Protein AF-W2J0Z3-F1 (afdb_monomer)

Sequence (101 aa):
RDGGYHNMCEYHREYQRQKITERRAAKTPKDFGPTQCRYPVGCGKERALKKTGVLHNYCEFHRQRQNEIQRRRQNRERALKREEARRRQPVGGSGRSKDTF

Secondary structure (DSSP, 8-state):
---------HHHHHHHHHHHHHHHHTSPPP---TTB---TT---SBPPBPTTSPBPSS-HHHHHHHHHHHHHHHHHHHHHHHHHHHHTS-S----------

Organism: Phytophthora nicotianae (NCBI:txid4792)

Radius of gyration: 25.4 Å; Cα contacts (8 Å, |Δi|>4): 49; chains: 1; bounding box: 47×70×59 Å

Structure (mmCIF, N/CA/C/O backbone):
data_AF-W2J0Z3-F1
#
_entry.id   AF-W2J0Z3-F1
#
loop_
_atom_site.group_PDB
_atom_site.id
_atom_site.type_symbol
_atom_site.label_atom_id
_atom_site.label_alt_id
_atom_site.label_comp_id
_atom_site.label_asym_id
_atom_site.label_entity_id
_atom_site.label_seq_id
_atom_site.pdbx_PDB_ins_code
_atom_site.Cartn_x
_atom_site.Cartn_y
_atom_site.Cartn_z
_atom_site.occupancy
_atom_site.B_iso_or_equiv
_atom_site.auth_seq_id
_atom_site.auth_comp_id
_atom_site.auth_asym_id
_atom_site.auth_atom_id
_atom_site.pdbx_PDB_model_num
ATOM 1 N N . ARG A 1 1 ? 27.147 -13.027 -28.364 1.00 42.34 1 ARG A N 1
ATOM 2 C CA . ARG A 1 1 ? 27.203 -14.204 -27.452 1.00 42.34 1 A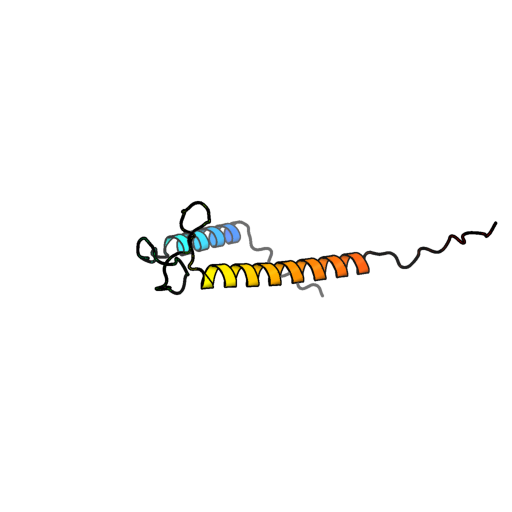RG A CA 1
ATOM 3 C C . ARG A 1 1 ? 25.953 -14.112 -26.597 1.00 42.34 1 ARG A C 1
ATOM 5 O O . ARG A 1 1 ? 25.982 -13.580 -25.497 1.00 42.34 1 ARG A O 1
ATOM 12 N N . ASP A 1 2 ? 24.840 -14.512 -27.193 1.00 45.12 2 ASP A N 1
ATOM 13 C CA . ASP A 1 2 ? 23.493 -14.217 -26.719 1.00 45.12 2 ASP A CA 1
ATOM 14 C C . ASP A 1 2 ? 23.049 -15.341 -25.789 1.00 45.12 2 ASP A C 1
ATOM 16 O O . ASP A 1 2 ? 22.622 -16.411 -26.216 1.00 45.12 2 ASP A O 1
ATOM 20 N N . GLY A 1 3 ? 23.248 -15.120 -24.490 1.00 47.25 3 GLY A N 1
ATOM 21 C CA . GLY A 1 3 ? 22.822 -16.022 -23.423 1.00 47.25 3 GLY A CA 1
ATOM 22 C C . GLY A 1 3 ? 21.308 -15.979 -23.232 1.00 47.25 3 GLY A C 1
ATOM 23 O O . GLY A 1 3 ? 20.822 -15.440 -22.243 1.00 47.25 3 GLY A O 1
ATOM 24 N N . GLY A 1 4 ? 20.558 -16.528 -24.187 1.00 54.38 4 GLY A N 1
ATOM 25 C CA . GLY A 1 4 ? 19.118 -16.743 -24.071 1.00 54.38 4 GLY A CA 1
ATOM 26 C C . GLY A 1 4 ? 18.826 -17.966 -23.206 1.00 54.38 4 GLY A C 1
ATOM 27 O O . GLY A 1 4 ? 18.681 -19.068 -23.727 1.00 54.38 4 GLY A O 1
ATOM 28 N N . TYR A 1 5 ? 18.753 -17.790 -21.886 1.00 56.34 5 TYR A N 1
ATOM 29 C CA . TYR A 1 5 ? 18.388 -18.863 -20.959 1.00 56.34 5 TYR A CA 1
ATOM 30 C C . TYR A 1 5 ? 16.938 -18.724 -20.469 1.00 56.34 5 TYR A C 1
ATOM 32 O O . TYR A 1 5 ? 16.525 -17.676 -19.977 1.00 56.34 5 TYR A O 1
ATOM 40 N N . HIS A 1 6 ? 16.222 -19.851 -20.566 1.00 59.66 6 HIS A N 1
ATOM 41 C CA . HIS A 1 6 ? 14.925 -20.202 -19.969 1.00 59.66 6 HIS A CA 1
ATOM 42 C C . HIS A 1 6 ? 13.637 -19.811 -20.699 1.00 59.66 6 HIS A C 1
ATOM 44 O O . HIS A 1 6 ? 12.774 -19.110 -20.170 1.00 59.66 6 HIS A O 1
ATOM 50 N N . ASN A 1 7 ? 13.390 -20.469 -21.834 1.00 68.12 7 ASN A N 1
ATOM 51 C CA . ASN A 1 7 ? 12.016 -20.803 -22.195 1.00 68.12 7 ASN 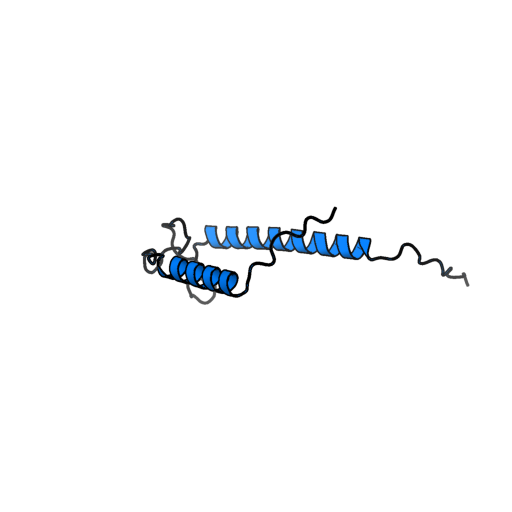A CA 1
ATOM 52 C C . ASN A 1 7 ? 11.559 -21.991 -21.320 1.00 68.12 7 ASN A C 1
ATOM 54 O O . ASN A 1 7 ? 11.731 -23.151 -21.681 1.00 68.12 7 ASN A O 1
ATOM 58 N N . MET A 1 8 ? 11.079 -21.707 -20.102 1.00 68.88 8 MET A N 1
ATOM 59 C CA . MET A 1 8 ? 10.483 -22.730 -19.232 1.00 68.88 8 MET A CA 1
ATOM 60 C C . MET A 1 8 ? 9.282 -23.355 -19.949 1.00 68.88 8 MET A C 1
ATOM 62 O O . MET A 1 8 ? 8.370 -22.619 -20.340 1.00 68.88 8 MET A O 1
ATOM 66 N N . CYS A 1 9 ? 9.299 -24.684 -20.099 1.00 85.94 9 CYS A N 1
ATOM 67 C CA . CYS A 1 9 ? 8.221 -25.485 -20.687 1.00 85.94 9 CYS A CA 1
ATOM 68 C C . CYS A 1 9 ? 6.856 -25.117 -20.078 1.00 85.94 9 CYS A C 1
ATOM 70 O O . CYS A 1 9 ? 6.777 -24.787 -18.890 1.00 85.94 9 CYS A O 1
ATOM 72 N N . GLU A 1 10 ? 5.784 -25.177 -20.873 1.00 84.19 10 GLU A N 1
ATOM 73 C CA . GLU A 1 10 ? 4.419 -24.847 -20.436 1.00 84.19 10 GLU A CA 1
ATOM 74 C C . GLU A 1 10 ? 4.014 -25.616 -19.176 1.00 84.19 10 GLU A C 1
ATOM 76 O O . GLU A 1 10 ? 3.546 -25.003 -18.216 1.00 84.19 10 GLU A O 1
ATOM 81 N N . TYR A 1 11 ? 4.365 -26.903 -19.104 1.00 87.31 11 TYR A N 1
ATOM 82 C CA . TYR A 1 11 ? 4.169 -27.734 -17.915 1.00 87.31 11 TYR A CA 1
ATOM 83 C C . TYR A 1 11 ? 4.813 -27.136 -16.653 1.00 87.31 11 TYR A C 1
ATOM 85 O O . TYR A 1 11 ? 4.201 -27.076 -15.587 1.00 87.31 11 TYR A O 1
ATOM 93 N N . HIS A 1 12 ? 6.041 -26.617 -16.759 1.00 88.12 12 HIS A N 1
ATOM 94 C CA . HIS A 1 12 ? 6.706 -25.977 -15.625 1.00 88.12 12 HIS A CA 1
ATOM 95 C C . HIS A 1 12 ? 6.003 -24.672 -15.224 1.00 88.12 12 HIS A C 1
ATOM 97 O O . HIS A 1 12 ? 5.887 -24.372 -14.037 1.00 88.12 12 HIS A O 1
ATOM 103 N N . ARG A 1 13 ? 5.492 -23.895 -16.189 1.00 89.69 13 ARG A N 1
ATOM 104 C CA . ARG A 1 13 ? 4.736 -22.663 -15.901 1.00 89.69 13 ARG A CA 1
ATOM 105 C C . ARG A 1 13 ? 3.442 -22.969 -15.154 1.00 89.69 13 ARG A C 1
ATOM 107 O O . ARG A 1 13 ? 3.108 -22.257 -14.208 1.00 89.69 13 ARG A O 1
ATOM 114 N N . GLU A 1 14 ? 2.730 -24.013 -15.558 1.00 90.38 14 GLU A N 1
ATOM 115 C CA . GLU A 1 14 ? 1.504 -24.466 -14.901 1.00 90.38 14 GLU A CA 1
ATOM 116 C C . GLU A 1 14 ? 1.776 -24.988 -13.497 1.00 90.38 14 GLU A C 1
ATOM 118 O O . GLU A 1 14 ? 1.117 -24.551 -12.553 1.00 90.38 14 GLU A O 1
ATOM 123 N N . TYR A 1 15 ? 2.812 -25.809 -13.330 1.00 93.75 15 TYR A N 1
ATOM 124 C CA . TYR A 1 15 ? 3.251 -26.276 -12.020 1.00 93.75 15 TYR A CA 1
ATOM 125 C C . TYR A 1 15 ? 3.566 -25.107 -11.073 1.00 93.75 15 TYR A C 1
ATOM 127 O O . TYR A 1 15 ? 3.084 -25.063 -9.939 1.00 93.75 15 TYR A O 1
ATOM 135 N N . GLN A 1 16 ? 4.312 -24.098 -11.542 1.00 91.50 16 GLN A N 1
ATOM 136 C CA . GLN A 1 16 ? 4.599 -22.900 -10.747 1.00 91.50 16 GLN A CA 1
ATOM 137 C C . GLN A 1 16 ? 3.319 -22.124 -10.397 1.00 91.50 16 GLN A C 1
ATOM 139 O O . GLN A 1 16 ? 3.164 -21.678 -9.259 1.00 91.50 16 GLN A O 1
ATOM 144 N N . ARG A 1 17 ? 2.370 -21.983 -11.336 1.00 91.88 17 ARG A N 1
ATOM 145 C CA . ARG A 1 17 ? 1.063 -21.349 -11.075 1.00 91.88 17 ARG A CA 1
ATOM 146 C C . ARG A 1 17 ? 0.281 -22.105 -10.002 1.00 91.88 17 ARG A C 1
ATOM 148 O O . ARG A 1 17 ? -0.194 -21.468 -9.063 1.00 91.88 17 ARG A O 1
ATOM 155 N N . GLN A 1 18 ? 0.191 -23.431 -10.107 1.00 93.81 18 GLN A N 1
ATOM 156 C CA . GLN A 1 18 ? -0.476 -24.288 -9.125 1.00 93.81 18 GLN A CA 1
ATOM 157 C C . GLN A 1 18 ? 0.163 -24.128 -7.743 1.00 93.81 18 GLN A C 1
ATOM 159 O O . GLN A 1 18 ? -0.527 -23.768 -6.792 1.00 93.81 18 GLN A O 1
ATOM 164 N N . LYS A 1 19 ? 1.492 -24.248 -7.637 1.00 95.56 19 LYS A N 1
ATOM 165 C CA . LYS A 1 19 ? 2.216 -24.093 -6.363 1.00 95.56 19 LYS A CA 1
ATOM 166 C C . LYS A 1 19 ? 2.064 -22.701 -5.751 1.00 95.56 19 LYS A C 1
ATOM 168 O O . LYS A 1 19 ? 1.982 -22.566 -4.530 1.00 95.56 19 LYS A O 1
ATOM 173 N N . ILE A 1 20 ? 2.006 -21.647 -6.567 1.00 91.62 20 ILE A N 1
ATOM 174 C CA . ILE A 1 20 ? 1.713 -20.289 -6.088 1.00 91.62 20 ILE A CA 1
ATOM 175 C C . ILE A 1 20 ? 0.289 -20.210 -5.528 1.00 91.62 20 ILE A C 1
ATOM 177 O O . ILE A 1 20 ? 0.097 -19.617 -4.464 1.00 91.62 20 ILE A O 1
ATOM 181 N N . THR A 1 21 ? -0.695 -20.785 -6.219 1.00 91.75 21 THR A N 1
ATOM 182 C CA . THR A 1 21 ? -2.094 -20.820 -5.771 1.00 91.75 21 THR A CA 1
ATOM 183 C C . THR A 1 21 ? -2.236 -21.598 -4.469 1.00 91.75 21 THR A C 1
ATOM 185 O O . THR A 1 21 ? -2.783 -21.060 -3.511 1.00 91.75 21 THR A O 1
ATOM 188 N N . GLU A 1 22 ? -1.655 -22.795 -4.387 1.00 92.94 22 GLU A N 1
ATOM 189 C CA . GLU A 1 22 ? -1.610 -23.612 -3.170 1.00 92.94 22 GLU A CA 1
ATOM 190 C C . GLU A 1 22 ? -0.987 -22.838 -2.005 1.00 92.94 22 GLU A C 1
ATOM 192 O O . GLU A 1 22 ? -1.582 -22.734 -0.937 1.00 92.94 22 GLU A O 1
ATOM 197 N N . ARG A 1 23 ? 0.174 -22.199 -2.210 1.00 89.38 23 ARG A N 1
ATOM 198 C CA . ARG A 1 23 ? 0.839 -21.399 -1.167 1.00 89.38 23 ARG A CA 1
ATOM 199 C C . ARG A 1 23 ? 0.003 -20.200 -0.723 1.00 89.38 23 ARG A C 1
ATOM 201 O O . ARG A 1 23 ? 0.081 -19.790 0.432 1.00 89.38 23 ARG A O 1
ATOM 208 N N . ARG A 1 24 ? -0.752 -19.582 -1.636 1.00 86.12 24 ARG A N 1
ATOM 209 C CA . ARG A 1 24 ? -1.671 -18.483 -1.305 1.00 86.12 24 ARG A CA 1
ATOM 210 C C . ARG A 1 24 ? -2.872 -18.991 -0.510 1.00 86.12 24 ARG A C 1
ATOM 212 O O . ARG A 1 24 ? -3.242 -18.322 0.446 1.00 86.12 24 ARG A O 1
ATOM 219 N N . ALA A 1 25 ? -3.422 -20.149 -0.873 1.00 84.31 25 ALA A N 1
ATOM 220 C CA . ALA A 1 25 ? -4.534 -20.790 -0.174 1.00 84.31 25 ALA A CA 1
ATOM 221 C C . ALA A 1 25 ? -4.132 -21.302 1.220 1.00 84.31 25 ALA A C 1
ATOM 223 O O . ALA A 1 25 ? -4.898 -21.165 2.165 1.00 84.31 25 ALA A O 1
ATOM 224 N N . ALA A 1 26 ? -2.905 -21.807 1.372 1.00 85.38 26 ALA A N 1
ATOM 225 C CA . ALA A 1 26 ? -2.363 -22.287 2.642 1.00 85.38 26 ALA A CA 1
ATOM 226 C C . ALA A 1 26 ? -2.063 -21.168 3.660 1.00 85.38 26 ALA A C 1
ATOM 228 O O . ALA A 1 26 ? -1.738 -21.455 4.812 1.00 85.38 26 ALA A O 1
ATOM 229 N N . LYS A 1 27 ? -2.140 -19.885 3.274 1.00 79.94 27 LYS A N 1
ATOM 230 C CA . LYS A 1 27 ? -1.991 -18.784 4.233 1.00 79.94 27 LYS A CA 1
ATOM 231 C C . LYS A 1 27 ? -3.242 -18.693 5.093 1.00 79.94 27 LYS A C 1
ATOM 233 O O . LYS A 1 27 ? -4.303 -18.316 4.603 1.00 79.94 27 LYS A O 1
ATOM 238 N N . THR A 1 28 ? -3.081 -18.968 6.384 1.00 72.19 28 THR A N 1
ATOM 239 C CA . THR A 1 28 ? -4.142 -18.771 7.370 1.00 72.19 28 THR A CA 1
ATOM 240 C C . THR A 1 28 ? -4.642 -17.322 7.325 1.00 72.19 28 THR A C 1
ATOM 242 O O . THR A 1 28 ? -3.830 -16.384 7.247 1.00 72.19 28 THR A O 1
ATOM 245 N N . PRO A 1 29 ? -5.971 -17.101 7.331 1.00 71.12 29 PRO A N 1
ATOM 246 C CA . PRO A 1 29 ? -6.509 -15.760 7.456 1.00 71.12 29 PRO A CA 1
ATOM 247 C C . PRO A 1 29 ? -6.037 -15.193 8.793 1.00 71.12 29 PRO A C 1
ATOM 249 O O . PRO A 1 29 ? -6.167 -15.826 9.838 1.00 71.12 29 PRO A O 1
ATOM 252 N N . LYS A 1 30 ? -5.434 -14.006 8.750 1.00 73.94 30 LYS A N 1
ATOM 253 C CA . LYS A 1 30 ? -5.077 -13.294 9.975 1.00 73.94 30 LYS A CA 1
ATOM 254 C C . LYS A 1 30 ? -6.371 -12.845 10.627 1.00 73.94 30 LYS A C 1
ATOM 256 O O . LYS A 1 30 ? -7.144 -12.127 9.990 1.00 73.94 30 LYS A O 1
ATOM 261 N N . ASP A 1 31 ? -6.589 -13.288 11.856 1.00 79.50 31 ASP A N 1
ATOM 262 C CA . ASP A 1 31 ? -7.728 -12.849 12.642 1.00 79.50 31 ASP A CA 1
ATOM 263 C C . ASP A 1 31 ? -7.508 -11.381 13.026 1.00 79.50 31 ASP A C 1
ATOM 265 O O . ASP A 1 31 ? -6.594 -11.032 13.776 1.00 79.50 31 ASP A O 1
ATOM 269 N N . PHE A 1 32 ? -8.267 -10.497 12.385 1.00 82.19 32 PHE A N 1
ATOM 270 C CA . PHE A 1 32 ? -8.290 -9.074 12.689 1.00 82.19 32 PHE A CA 1
ATOM 271 C C . PHE A 1 32 ? -9.643 -8.784 13.321 1.00 82.19 32 PHE A C 1
ATOM 273 O O . PHE A 1 32 ? -10.668 -9.168 12.755 1.00 82.19 32 PHE A O 1
ATOM 280 N N . GLY A 1 33 ? -9.658 -8.027 14.419 1.00 84.06 33 GLY A N 1
ATOM 281 C CA . GLY A 1 33 ? -10.908 -7.583 15.029 1.00 84.06 33 GLY A CA 1
ATOM 282 C C . GLY A 1 33 ? -11.837 -6.866 14.030 1.00 84.06 33 GLY A C 1
ATOM 283 O O . GLY A 1 33 ? -11.386 -6.327 13.005 1.00 84.06 33 GLY A O 1
ATOM 284 N N . PRO A 1 34 ? -13.148 -6.794 14.318 1.00 86.31 34 PRO A N 1
ATOM 285 C CA . PRO A 1 34 ? -14.160 -6.323 13.376 1.00 86.31 34 PRO A CA 1
ATOM 286 C C . PRO A 1 34 ? -13.921 -4.897 12.884 1.00 86.31 34 PRO A C 1
ATOM 288 O O . PRO A 1 34 ? -14.286 -4.606 11.750 1.00 86.31 34 PRO A O 1
ATOM 291 N N . THR A 1 35 ? -13.254 -4.034 13.655 1.00 89.88 35 THR A N 1
ATOM 292 C CA . THR A 1 35 ? -12.879 -2.651 13.294 1.00 89.88 35 THR A CA 1
ATOM 293 C C . THR A 1 35 ? -11.378 -2.472 13.068 1.00 89.88 35 THR A C 1
ATOM 295 O O . THR A 1 35 ? -10.931 -1.375 12.740 1.00 89.88 35 THR A O 1
ATOM 298 N N . GLN A 1 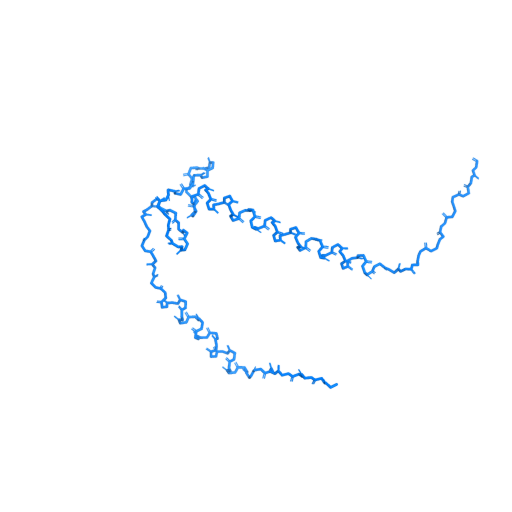36 ? -10.583 -3.534 13.186 1.00 92.94 36 GLN A N 1
ATOM 299 C CA . GLN A 1 36 ? -9.129 -3.457 13.178 1.00 92.94 36 GLN A CA 1
ATOM 300 C C . GLN A 1 36 ? -8.562 -3.325 11.760 1.00 92.94 36 GLN A C 1
ATOM 302 O O . GLN A 1 36 ? -9.077 -3.881 10.782 1.00 92.94 36 GLN A O 1
ATOM 307 N N . CYS A 1 37 ? -7.475 -2.564 11.648 1.00 94.50 37 CYS A N 1
ATOM 308 C CA . CYS A 1 37 ? -6.713 -2.379 10.423 1.00 94.50 37 CYS A CA 1
ATOM 309 C C . CYS A 1 37 ? -6.152 -3.702 9.881 1.00 94.50 37 CYS A C 1
ATOM 311 O O . CYS A 1 37 ? -5.366 -4.380 10.541 1.00 94.50 37 CYS A O 1
ATOM 313 N N . ARG A 1 38 ? -6.462 -4.007 8.615 1.00 91.69 38 ARG A N 1
ATOM 314 C CA . ARG A 1 38 ? -6.053 -5.241 7.919 1.00 91.69 38 ARG A CA 1
ATOM 315 C C . ARG A 1 38 ? -4.629 -5.178 7.352 1.00 91.69 38 ARG A C 1
ATOM 317 O O . ARG A 1 38 ? -4.347 -5.724 6.286 1.00 91.69 38 ARG A O 1
ATOM 324 N N . TYR A 1 39 ? -3.724 -4.446 8.006 1.00 92.25 39 TYR A N 1
ATOM 325 C CA . TYR A 1 39 ? -2.339 -4.352 7.541 1.00 92.25 39 TYR A CA 1
ATOM 326 C C . TYR A 1 39 ? -1.617 -5.695 7.745 1.00 92.25 39 TYR A C 1
ATOM 328 O O . TYR A 1 39 ? -1.723 -6.263 8.833 1.00 92.25 39 TYR A O 1
ATOM 336 N N . PRO A 1 40 ? -0.843 -6.202 6.762 1.00 86.88 40 PRO A N 1
ATOM 337 C CA . PRO A 1 40 ? -0.298 -7.557 6.816 1.00 86.88 40 PRO A CA 1
ATOM 338 C C . PRO A 1 40 ? 0.574 -7.868 8.029 1.00 86.88 40 PRO A C 1
ATOM 340 O O . PRO A 1 40 ? 0.623 -9.022 8.418 1.00 86.88 40 PRO A O 1
ATOM 343 N N . VAL A 1 41 ? 1.259 -6.901 8.639 1.00 86.38 41 VAL A N 1
ATOM 344 C CA . VAL A 1 41 ? 2.117 -7.154 9.819 1.00 86.38 41 VAL A CA 1
ATOM 345 C C . VAL A 1 41 ? 1.303 -7.227 11.124 1.00 86.38 41 VAL A C 1
ATOM 347 O O . VAL A 1 41 ? 1.846 -7.554 12.167 1.00 86.38 41 VAL A O 1
ATOM 350 N N . GLY A 1 42 ? -0.012 -6.996 11.070 1.00 85.19 42 GLY A N 1
ATOM 351 C CA . GLY A 1 42 ? -0.828 -6.783 12.261 1.00 85.19 42 GLY A CA 1
ATOM 352 C C . GLY A 1 42 ? -0.761 -5.318 12.676 1.00 85.19 42 GLY A C 1
ATOM 353 O O . GLY A 1 42 ? 0.312 -4.745 12.840 1.00 85.19 42 GLY A O 1
ATOM 354 N N . CYS A 1 43 ? -1.913 -4.661 12.784 1.00 90.69 43 CYS A N 1
ATOM 355 C CA . CYS A 1 43 ? -1.992 -3.272 13.226 1.00 90.69 43 CYS A CA 1
ATOM 356 C C . CYS A 1 43 ? -3.150 -3.139 14.208 1.00 90.69 43 CYS A C 1
ATOM 358 O O . CYS A 1 43 ? -4.274 -3.459 13.849 1.00 90.69 43 CYS A O 1
ATOM 360 N N . GLY A 1 44 ? -2.886 -2.669 15.429 1.00 90.31 44 GLY A N 1
ATOM 361 C CA . GLY A 1 44 ? -3.912 -2.505 16.469 1.00 90.31 44 GLY A CA 1
ATOM 362 C C . GLY A 1 44 ? -4.787 -1.255 16.322 1.00 90.31 44 GLY A C 1
ATOM 363 O O . GLY A 1 44 ? -5.670 -1.034 17.134 1.00 90.31 44 GLY A O 1
ATOM 364 N N . LYS A 1 45 ? -4.546 -0.411 15.310 1.00 93.25 45 LYS A N 1
ATOM 365 C CA . LYS A 1 45 ? -5.353 0.797 15.072 1.00 93.25 45 LYS A CA 1
ATOM 366 C C . LYS A 1 45 ? -6.667 0.437 14.375 1.00 93.25 45 LYS A C 1
ATOM 368 O O . LYS A 1 45 ? -6.700 -0.472 13.540 1.00 93.25 45 LYS A O 1
ATOM 373 N N . GLU A 1 46 ? -7.706 1.217 14.635 1.00 94.06 46 GLU A N 1
ATOM 374 C CA . GLU A 1 46 ? -8.998 1.090 13.961 1.00 94.06 46 GLU A CA 1
ATOM 375 C C . GLU A 1 46 ? -8.933 1.501 12.485 1.00 94.06 46 GLU A C 1
ATOM 377 O O . GLU A 1 46 ? -8.065 2.269 12.050 1.00 94.06 46 GLU A O 1
ATOM 382 N N . ARG A 1 47 ? -9.851 0.961 11.683 1.00 95.06 47 ARG A N 1
ATOM 383 C CA . ARG A 1 47 ? -10.003 1.310 10.270 1.00 95.06 47 ARG A CA 1
ATOM 384 C C . ARG A 1 47 ? -10.528 2.734 10.141 1.00 95.06 47 ARG A C 1
ATOM 386 O O . ARG A 1 47 ? -11.430 3.147 10.855 1.00 95.06 47 ARG A O 1
ATOM 393 N N . ALA A 1 48 ? -9.968 3.479 9.193 1.00 94.38 48 ALA A N 1
ATOM 394 C CA . ALA A 1 48 ? -10.434 4.832 8.921 1.00 94.38 48 ALA A CA 1
ATOM 395 C C . ALA A 1 48 ? -11.855 4.809 8.344 1.00 94.38 48 ALA A C 1
ATOM 397 O O . ALA A 1 48 ? -12.204 3.889 7.603 1.00 94.38 48 ALA A O 1
ATOM 398 N N . LEU A 1 49 ? -12.640 5.851 8.603 1.00 94.19 49 LEU A N 1
ATOM 399 C CA . LEU A 1 49 ? -13.961 6.030 8.007 1.00 94.19 49 LEU A CA 1
ATOM 400 C C . LEU A 1 49 ? -13.859 6.785 6.678 1.00 94.19 49 LEU A C 1
ATOM 402 O O . LEU A 1 49 ? -13.146 7.782 6.558 1.00 94.19 49 LEU A O 1
ATOM 406 N N . LYS A 1 50 ? -14.589 6.313 5.666 1.00 92.38 50 LYS A N 1
ATOM 407 C CA . LYS A 1 50 ? -14.898 7.110 4.474 1.00 92.38 50 LYS A CA 1
ATOM 408 C C . LYS A 1 50 ? -15.877 8.220 4.856 1.00 92.38 50 LYS A C 1
ATOM 410 O O . LYS A 1 50 ? -16.639 8.078 5.806 1.00 92.38 50 LYS A O 1
ATOM 415 N N . LYS A 1 51 ? -15.964 9.263 4.022 1.00 91.31 51 LYS A N 1
ATOM 416 C CA . LYS A 1 51 ? -17.004 10.309 4.132 1.00 91.31 51 LYS A CA 1
ATOM 417 C C . LYS A 1 51 ? -18.431 9.745 4.130 1.00 91.31 51 LYS A C 1
ATOM 419 O O . LYS A 1 51 ? -19.331 10.356 4.679 1.00 91.31 51 LYS A O 1
ATOM 424 N N . THR A 1 52 ? -18.621 8.573 3.526 1.00 90.94 52 THR A N 1
ATOM 425 C CA . THR A 1 52 ? -19.901 7.858 3.459 1.00 90.94 52 THR A CA 1
ATOM 426 C C . THR A 1 52 ? -20.219 7.041 4.719 1.00 90.94 52 THR A C 1
ATOM 428 O O . THR A 1 52 ? -21.184 6.291 4.711 1.00 90.94 52 THR A O 1
ATOM 431 N N . GLY A 1 53 ? -19.374 7.079 5.758 1.00 89.56 53 GLY A N 1
ATOM 432 C CA . GLY A 1 53 ? -19.530 6.275 6.980 1.00 89.56 53 GLY A CA 1
ATOM 433 C C . GLY A 1 53 ? -19.028 4.827 6.877 1.00 89.56 53 GLY A C 1
ATOM 434 O O . GLY A 1 53 ? -18.995 4.111 7.870 1.00 89.56 53 GLY A O 1
ATOM 435 N N . VAL A 1 54 ? -18.578 4.380 5.700 1.00 92.25 54 VAL A N 1
ATOM 436 C CA . VAL A 1 54 ? -18.058 3.015 5.495 1.00 92.25 54 VAL A CA 1
ATOM 437 C C . VAL A 1 54 ? -16.583 2.926 5.893 1.00 92.25 54 VAL A C 1
ATOM 439 O O . VAL A 1 54 ? -15.776 3.764 5.489 1.00 92.25 54 VAL A O 1
ATOM 442 N N . LEU A 1 55 ? -16.194 1.871 6.612 1.00 91.50 55 LEU A N 1
ATOM 443 C CA . LEU A 1 55 ? -14.797 1.635 6.985 1.00 91.50 55 LEU A CA 1
ATOM 444 C C . LEU A 1 55 ? -13.918 1.329 5.758 1.00 91.50 55 LEU A C 1
ATOM 446 O O . LEU A 1 55 ? -14.259 0.537 4.878 1.00 91.50 55 LEU A O 1
ATOM 450 N N . HIS A 1 56 ? -12.735 1.931 5.719 1.00 94.12 56 HIS A N 1
ATOM 451 C CA . HIS A 1 56 ? -11.634 1.510 4.860 1.00 94.12 56 HIS A CA 1
ATOM 452 C C . HIS A 1 56 ? -11.090 0.145 5.301 1.00 94.12 56 HIS A C 1
ATOM 454 O O . HIS A 1 56 ? -11.433 -0.346 6.365 1.00 94.12 56 HIS A O 1
ATOM 460 N N . ASN A 1 57 ? -10.189 -0.455 4.515 1.00 91.06 57 ASN A N 1
ATOM 461 C CA . ASN A 1 57 ? -9.472 -1.677 4.917 1.00 91.06 57 ASN A CA 1
ATOM 462 C C . ASN A 1 57 ? -8.346 -1.407 5.931 1.00 91.06 57 ASN A C 1
ATOM 464 O O . ASN A 1 57 ? -7.968 -2.292 6.698 1.00 91.06 57 ASN A O 1
ATOM 468 N N . TYR A 1 58 ? -7.814 -0.185 5.934 1.00 95.12 58 TYR A N 1
ATOM 469 C CA . TYR A 1 58 ? -6.667 0.219 6.739 1.00 95.12 58 TYR A CA 1
ATOM 470 C C . TYR A 1 58 ? -7.014 1.389 7.658 1.00 95.12 58 TYR A C 1
ATOM 472 O O . TYR A 1 58 ? -7.956 2.144 7.403 1.00 95.12 58 TYR A O 1
ATOM 480 N N . CYS A 1 59 ? -6.210 1.564 8.702 1.00 95.94 59 CYS A N 1
ATOM 481 C CA . CYS A 1 59 ? -6.200 2.778 9.507 1.00 95.94 59 CYS A CA 1
ATOM 482 C C . CYS A 1 59 ? -5.717 3.988 8.694 1.00 95.94 59 CYS A C 1
ATOM 484 O O . CYS A 1 59 ? -5.143 3.844 7.609 1.00 95.94 59 CYS A O 1
ATOM 486 N N . GLU A 1 60 ? -5.912 5.181 9.255 1.00 95.75 60 GLU A N 1
ATOM 487 C CA . GLU A 1 60 ? -5.522 6.460 8.652 1.00 95.75 60 GLU A CA 1
ATOM 488 C C . GLU A 1 60 ? -4.055 6.459 8.197 1.00 95.75 60 GLU A C 1
ATOM 490 O O . GLU A 1 60 ? -3.751 6.700 7.029 1.00 95.75 60 GLU A O 1
ATOM 495 N N . PHE A 1 61 ? -3.159 6.055 9.098 1.00 96.31 61 PHE A N 1
ATOM 496 C CA . PHE A 1 61 ? -1.721 5.994 8.851 1.00 96.31 61 PHE A CA 1
ATOM 497 C C . PHE A 1 61 ? -1.358 5.094 7.661 1.00 96.31 61 PHE A C 1
ATOM 499 O O . PHE A 1 61 ? -0.668 5.516 6.732 1.00 96.31 61 PHE A O 1
ATOM 506 N N . HIS A 1 62 ? -1.846 3.850 7.650 1.00 96.94 62 HIS A N 1
ATOM 507 C CA . HIS A 1 62 ? -1.523 2.911 6.576 1.00 96.94 62 HIS A CA 1
ATOM 508 C C . HIS A 1 62 ? -2.165 3.313 5.244 1.00 96.94 62 HIS A C 1
ATOM 510 O O . HIS A 1 62 ? -1.546 3.106 4.199 1.00 96.94 62 HIS A O 1
ATOM 516 N N . ARG A 1 63 ? -3.348 3.944 5.261 1.00 95.56 63 ARG A N 1
ATOM 517 C CA . ARG A 1 63 ? -3.970 4.501 4.052 1.00 95.56 63 ARG A CA 1
ATOM 518 C C . ARG A 1 63 ? -3.112 5.616 3.454 1.00 95.56 63 ARG A C 1
ATOM 520 O O . ARG A 1 63 ? -2.820 5.590 2.261 1.00 95.56 63 ARG A O 1
ATOM 527 N N . GLN A 1 64 ? -2.677 6.571 4.274 1.00 96.31 64 GLN A N 1
ATOM 528 C CA . GLN A 1 64 ? -1.829 7.676 3.825 1.00 96.31 64 GLN A CA 1
ATOM 529 C C . GLN A 1 64 ? -0.481 7.179 3.294 1.00 96.31 64 GLN A C 1
ATOM 531 O O . GLN A 1 64 ? -0.066 7.587 2.207 1.00 96.31 64 GLN A O 1
ATOM 536 N N . ARG A 1 65 ? 0.150 6.229 3.996 1.00 96.06 65 ARG A N 1
ATOM 537 C CA . ARG A 1 65 ? 1.406 5.604 3.566 1.00 96.06 65 ARG A CA 1
ATOM 538 C C . ARG A 1 65 ? 1.266 4.884 2.225 1.00 96.06 65 ARG A C 1
ATOM 540 O O . ARG A 1 65 ? 2.121 5.040 1.357 1.00 96.06 65 ARG A O 1
ATOM 547 N N . GLN A 1 66 ? 0.191 4.117 2.020 1.00 95.06 66 GLN A N 1
ATOM 548 C CA . GLN A 1 66 ? -0.056 3.468 0.728 1.00 95.06 66 GLN A CA 1
ATOM 549 C C . GLN A 1 66 ? -0.266 4.485 -0.392 1.00 95.06 66 GLN A C 1
ATOM 551 O O . GLN A 1 66 ? 0.331 4.338 -1.458 1.00 95.06 66 GLN A O 1
ATOM 556 N N . ASN A 1 67 ? -1.036 5.543 -0.139 1.00 96.06 67 ASN A N 1
ATOM 557 C CA . ASN A 1 67 ? -1.238 6.612 -1.114 1.00 96.06 67 ASN A CA 1
ATOM 558 C C . ASN A 1 67 ? 0.085 7.295 -1.481 1.00 96.06 67 ASN A C 1
ATOM 560 O O . ASN A 1 67 ? 0.322 7.613 -2.644 1.00 96.06 67 ASN A O 1
ATOM 564 N N . GLU A 1 68 ? 0.967 7.508 -0.508 1.00 97.88 68 GLU A N 1
ATOM 565 C CA . GLU A 1 68 ? 2.288 8.072 -0.754 1.00 97.88 68 GLU A CA 1
ATOM 566 C C . GLU A 1 68 ? 3.157 7.150 -1.618 1.00 97.88 68 GLU A C 1
ATOM 568 O O . GLU A 1 68 ? 3.714 7.597 -2.621 1.00 97.88 68 GLU A O 1
ATOM 573 N N . ILE A 1 69 ? 3.233 5.860 -1.279 1.00 96.94 69 ILE A N 1
ATOM 574 C CA . ILE A 1 69 ? 3.976 4.863 -2.063 1.00 96.94 69 ILE A CA 1
ATOM 575 C C . ILE A 1 69 ? 3.435 4.805 -3.497 1.00 96.94 69 ILE A C 1
ATOM 577 O O . ILE A 1 69 ? 4.214 4.809 -4.454 1.00 96.94 69 ILE A O 1
ATOM 581 N N . GLN A 1 70 ? 2.109 4.815 -3.658 1.00 96.75 70 GLN A N 1
ATOM 582 C CA . GLN A 1 70 ? 1.457 4.826 -4.963 1.00 96.75 70 GLN A CA 1
ATOM 583 C C . GLN A 1 70 ? 1.815 6.083 -5.764 1.00 96.75 70 GLN A C 1
ATOM 585 O O . GLN A 1 70 ? 2.207 5.964 -6.926 1.00 96.75 70 GLN A O 1
ATOM 590 N N . ARG A 1 71 ? 1.755 7.274 -5.153 1.00 98.06 71 ARG A N 1
ATOM 591 C CA . ARG A 1 71 ? 2.166 8.530 -5.804 1.00 98.06 71 ARG A CA 1
ATOM 592 C C . ARG A 1 71 ? 3.634 8.497 -6.219 1.00 98.06 71 ARG A C 1
ATOM 594 O O . ARG A 1 71 ? 3.949 8.839 -7.356 1.00 98.06 71 ARG A O 1
ATOM 601 N N . ARG A 1 72 ? 4.534 8.036 -5.342 1.00 98.12 72 ARG A N 1
ATOM 602 C CA . ARG A 1 72 ? 5.967 7.889 -5.657 1.00 98.12 72 ARG A CA 1
ATOM 603 C C . ARG A 1 72 ? 6.175 6.967 -6.862 1.00 98.12 72 ARG A C 1
ATOM 605 O O . ARG A 1 72 ? 6.919 7.324 -7.774 1.00 98.12 72 ARG A O 1
ATOM 612 N N . ARG A 1 73 ? 5.492 5.817 -6.902 1.00 97.88 73 ARG A N 1
ATOM 613 C CA . ARG A 1 73 ? 5.538 4.872 -8.031 1.00 97.88 73 ARG A CA 1
ATOM 614 C C . ARG A 1 73 ? 5.051 5.521 -9.330 1.00 97.88 73 ARG A C 1
ATOM 616 O O . ARG A 1 73 ? 5.767 5.483 -10.323 1.00 97.88 73 ARG A O 1
ATOM 623 N N . GLN A 1 74 ? 3.886 6.166 -9.308 1.00 97.75 74 GLN A N 1
ATOM 624 C CA . GLN A 1 74 ? 3.317 6.835 -10.484 1.00 97.75 74 GLN A CA 1
ATOM 625 C C . GLN A 1 74 ? 4.205 7.974 -10.994 1.00 97.75 74 GLN A C 1
ATOM 627 O O . GLN A 1 74 ? 4.355 8.144 -12.201 1.00 97.75 74 GLN A O 1
ATOM 632 N N . ASN A 1 75 ? 4.825 8.741 -10.097 1.00 97.88 75 ASN A N 1
ATOM 633 C CA . ASN A 1 75 ? 5.746 9.807 -10.481 1.00 97.88 75 ASN A CA 1
ATOM 634 C C . ASN A 1 75 ? 6.989 9.252 -11.184 1.00 97.88 75 ASN A C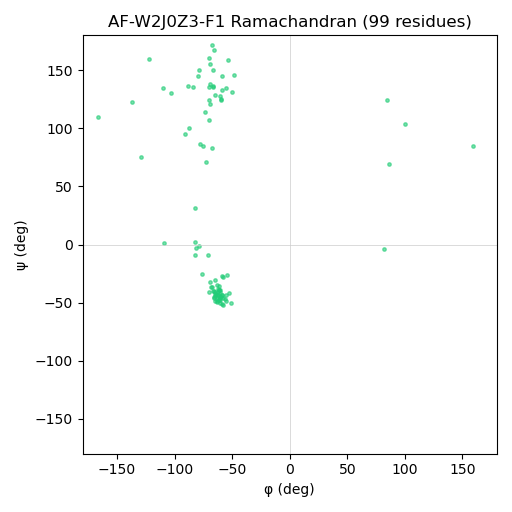 1
ATOM 636 O O . ASN A 1 75 ? 7.395 9.805 -12.204 1.00 97.88 75 ASN A O 1
ATOM 640 N N . ARG A 1 76 ? 7.543 8.129 -10.701 1.00 97.44 76 ARG A N 1
ATOM 641 C CA . ARG A 1 76 ? 8.643 7.427 -11.383 1.00 97.44 76 ARG A CA 1
ATOM 642 C C . ARG A 1 76 ? 8.224 6.942 -12.770 1.00 97.44 76 ARG A C 1
ATOM 644 O O . ARG A 1 76 ? 8.918 7.219 -13.737 1.00 97.44 76 ARG A O 1
ATOM 651 N N . GLU A 1 77 ? 7.066 6.295 -12.892 1.00 97.50 77 GLU A N 1
ATOM 652 C CA . GLU A 1 77 ? 6.553 5.831 -14.191 1.00 97.50 77 GLU A CA 1
ATOM 653 C C . GLU A 1 77 ? 6.327 6.987 -15.176 1.00 97.50 77 GLU A C 1
ATOM 655 O O . GLU A 1 77 ? 6.658 6.879 -16.354 1.00 97.50 77 GLU A O 1
ATOM 660 N N . ARG A 1 78 ? 5.795 8.120 -14.702 1.00 97.12 78 ARG A N 1
ATOM 661 C CA . ARG A 1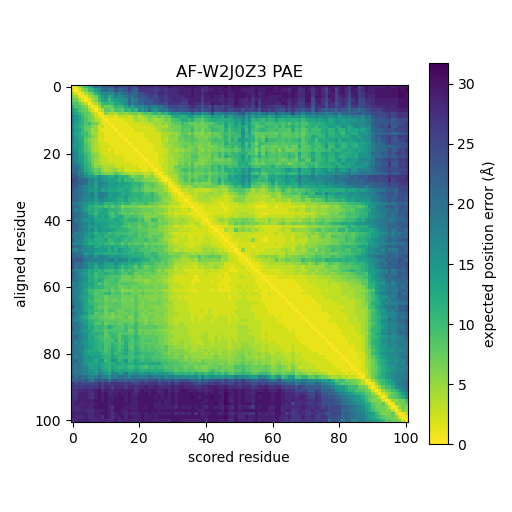 78 ? 5.618 9.329 -15.521 1.00 97.12 78 ARG A CA 1
ATOM 662 C C . ARG A 1 78 ? 6.953 9.926 -15.956 1.00 97.12 78 ARG A C 1
ATOM 664 O O . ARG A 1 78 ? 7.053 10.370 -17.095 1.00 97.12 78 ARG A O 1
ATOM 671 N N . ALA A 1 79 ? 7.957 9.949 -15.081 1.00 96.38 79 ALA A N 1
ATOM 672 C CA . ALA A 1 79 ? 9.293 10.431 -15.420 1.00 96.38 79 ALA A CA 1
ATOM 673 C C . ALA A 1 79 ? 9.941 9.559 -16.505 1.00 96.38 79 ALA A C 1
ATOM 675 O O . ALA A 1 79 ? 10.383 10.096 -17.516 1.00 96.38 79 ALA A O 1
ATOM 676 N N . LEU A 1 80 ? 9.882 8.231 -16.355 1.00 95.94 80 LEU A N 1
ATOM 677 C CA . LEU A 1 80 ? 10.391 7.284 -17.352 1.00 95.94 80 LEU A CA 1
ATOM 678 C C . LEU A 1 80 ? 9.686 7.444 -18.705 1.00 95.94 80 LEU A C 1
ATOM 680 O O . LEU A 1 80 ? 10.350 7.543 -19.730 1.00 95.94 80 LEU A O 1
ATOM 684 N N . LYS A 1 81 ? 8.351 7.570 -18.719 1.00 95.25 81 LYS A N 1
ATOM 685 C CA . LYS A 1 81 ? 7.597 7.828 -19.960 1.00 95.25 81 LYS A CA 1
ATOM 686 C C . LYS A 1 81 ? 7.988 9.149 -20.626 1.00 95.25 81 LYS A C 1
ATOM 688 O O . LYS A 1 81 ? 8.049 9.223 -21.849 1.00 95.25 81 LYS A O 1
ATOM 693 N N . ARG A 1 82 ? 8.238 10.205 -19.842 1.00 94.38 82 ARG A N 1
ATOM 694 C CA . ARG A 1 82 ? 8.701 11.505 -20.364 1.00 94.38 82 ARG A CA 1
ATOM 695 C C . ARG A 1 82 ? 10.105 11.406 -20.952 1.00 94.38 82 ARG A C 1
ATOM 697 O O . ARG A 1 82 ? 10.369 12.020 -21.979 1.00 94.38 82 ARG A O 1
ATOM 704 N N . GLU A 1 83 ? 10.993 10.653 -20.312 1.00 93.50 83 GLU A N 1
ATOM 705 C CA . GLU A 1 83 ? 12.341 10.403 -20.817 1.00 93.50 83 GLU A CA 1
ATOM 706 C C . GLU A 1 83 ? 12.306 9.582 -22.112 1.00 93.50 83 GLU A C 1
ATOM 708 O O . GLU A 1 83 ? 12.933 9.961 -23.096 1.00 93.50 83 GLU A O 1
ATOM 713 N N . GLU A 1 84 ? 11.512 8.514 -22.154 1.00 93.38 84 GLU A N 1
ATOM 714 C CA . GLU A 1 84 ? 11.299 7.703 -23.354 1.00 93.38 84 GLU A CA 1
ATOM 715 C C . GLU A 1 84 ? 10.724 8.541 -24.505 1.00 93.38 84 GLU A C 1
ATOM 717 O O . GLU A 1 84 ? 11.210 8.460 -25.631 1.00 93.38 84 GLU A O 1
ATOM 722 N N . ALA A 1 85 ? 9.746 9.409 -24.223 1.00 91.75 85 ALA A N 1
ATOM 723 C CA . ALA A 1 85 ? 9.206 10.340 -25.209 1.00 91.75 85 ALA A CA 1
ATOM 724 C C . ALA A 1 85 ? 10.268 11.323 -25.728 1.00 91.75 85 ALA A C 1
ATOM 726 O O . ALA A 1 85 ? 10.301 11.588 -26.925 1.00 91.75 85 ALA A O 1
ATOM 727 N N . ARG A 1 86 ? 11.163 11.827 -24.863 1.00 89.56 86 ARG A N 1
ATOM 728 C CA . ARG A 1 86 ? 12.304 12.665 -25.282 1.00 89.56 86 ARG A CA 1
ATOM 729 C C . ARG A 1 86 ? 13.288 11.894 -26.158 1.00 89.56 86 ARG A C 1
ATOM 731 O O . ARG A 1 86 ? 13.724 12.432 -27.164 1.00 89.56 86 ARG A O 1
ATOM 738 N N . ARG A 1 87 ? 13.605 10.641 -25.817 1.00 86.56 87 ARG A N 1
ATOM 739 C CA . ARG A 1 87 ? 14.486 9.778 -26.626 1.00 86.56 87 ARG A CA 1
ATOM 740 C C . ARG A 1 87 ? 13.883 9.433 -27.990 1.00 86.56 87 ARG A C 1
ATOM 742 O O . ARG A 1 87 ? 14.623 9.224 -28.941 1.00 86.56 87 ARG A O 1
ATOM 749 N N . ARG A 1 88 ? 12.552 9.358 -28.082 1.00 79.19 88 ARG A N 1
ATOM 750 C CA . ARG A 1 88 ? 11.816 9.110 -29.332 1.00 79.19 88 ARG A CA 1
ATOM 751 C C . ARG A 1 88 ? 11.613 10.357 -30.194 1.00 79.19 88 ARG A C 1
ATOM 753 O O . ARG A 1 88 ? 11.142 10.208 -31.317 1.00 79.19 88 ARG A O 1
ATOM 760 N N . GLN A 1 89 ? 11.924 11.562 -29.706 1.00 67.12 89 GLN A N 1
ATOM 761 C CA . GLN A 1 89 ? 11.877 12.746 -30.564 1.00 67.12 89 GLN A CA 1
ATOM 762 C C . GLN A 1 89 ? 13.018 12.673 -31.588 1.00 67.12 89 GLN A C 1
ATOM 764 O O . GLN A 1 89 ? 14.177 12.558 -31.185 1.00 67.12 89 GLN A O 1
ATOM 769 N N . PRO A 1 90 ? 12.724 12.745 -32.899 1.00 58.38 90 PRO A N 1
ATOM 770 C CA . PRO A 1 90 ? 13.768 12.841 -33.902 1.00 58.38 90 PRO A CA 1
ATOM 771 C C . PRO A 1 90 ? 14.510 14.172 -33.731 1.00 58.38 90 PRO A C 1
ATOM 773 O O . PRO A 1 90 ? 13.905 15.243 -33.663 1.00 58.38 90 PRO A O 1
ATOM 776 N N . VAL A 1 91 ? 15.837 14.095 -33.662 1.00 60.09 91 VAL A N 1
ATOM 777 C CA . VAL A 1 91 ? 16.744 15.242 -33.756 1.00 60.09 91 VAL A CA 1
ATOM 778 C C . VAL A 1 91 ? 16.670 15.818 -35.174 1.00 60.09 91 VAL A C 1
ATOM 780 O O . VAL A 1 91 ? 17.456 15.460 -36.039 1.00 60.09 91 VAL A O 1
ATOM 783 N N . GLY A 1 92 ? 15.683 16.665 -35.462 1.00 57.09 92 GLY A N 1
ATOM 784 C CA . GLY A 1 92 ? 15.589 17.288 -36.784 1.00 57.09 92 GLY A CA 1
ATOM 785 C C . GLY A 1 92 ? 14.208 17.815 -37.130 1.00 57.09 92 GLY A C 1
ATOM 786 O O . GLY A 1 92 ? 13.437 17.149 -37.809 1.00 57.09 92 GLY A O 1
ATOM 787 N N . GLY A 1 93 ? 13.925 19.040 -36.696 1.00 46.44 93 GLY A N 1
ATOM 788 C CA . GLY A 1 93 ? 12.867 19.880 -37.247 1.00 46.44 93 GLY A CA 1
ATOM 789 C C . GLY A 1 93 ? 13.457 21.242 -37.579 1.00 46.44 93 GLY A C 1
ATOM 790 O O . GLY A 1 93 ? 13.294 22.191 -36.818 1.00 46.44 93 GLY A O 1
ATOM 791 N N . SER A 1 94 ? 14.216 21.319 -38.671 1.00 55.78 94 SER A N 1
ATOM 792 C CA . SER A 1 94 ? 14.552 22.588 -39.305 1.00 55.78 94 SER A CA 1
ATOM 793 C C . SER A 1 94 ? 13.281 23.215 -39.894 1.00 55.78 94 SER A C 1
ATOM 795 O O . SER A 1 94 ? 12.503 22.546 -40.568 1.00 55.78 94 SER A O 1
ATOM 797 N N . GLY A 1 95 ? 13.099 24.519 -39.675 1.00 51.53 95 GLY A N 1
ATOM 798 C CA . GLY A 1 95 ? 12.339 25.380 -40.583 1.00 51.53 95 GLY A CA 1
ATOM 799 C C . GLY A 1 95 ? 10.892 25.710 -40.205 1.00 51.53 95 GLY A C 1
ATOM 800 O O . GLY A 1 95 ? 9.962 24.969 -40.508 1.00 51.53 95 GLY A O 1
ATOM 801 N N . ARG A 1 96 ? 10.691 26.937 -39.714 1.00 51.75 96 ARG A N 1
ATOM 802 C CA . ARG A 1 96 ? 10.050 27.995 -40.521 1.00 51.75 96 ARG A CA 1
ATOM 803 C C . ARG A 1 96 ? 10.256 29.356 -39.852 1.00 51.75 96 ARG A C 1
ATOM 805 O O . ARG A 1 96 ? 9.676 29.622 -38.801 1.00 51.75 96 ARG A O 1
ATOM 812 N N . SER A 1 97 ? 11.088 30.196 -40.476 1.00 58.72 97 SER A N 1
ATOM 813 C CA . SER A 1 97 ? 11.090 31.646 -40.260 1.00 58.72 97 SER A CA 1
ATOM 814 C C . SER A 1 97 ? 9.664 32.167 -40.400 1.00 58.72 97 SER A C 1
ATOM 816 O O . SER A 1 97 ? 8.973 31.828 -41.359 1.00 58.72 97 SER A O 1
ATOM 818 N N . LYS A 1 98 ? 9.216 32.972 -39.437 1.00 56.16 98 LYS A N 1
ATOM 819 C CA . LYS A 1 98 ? 8.100 33.885 -39.664 1.00 56.16 98 LYS A CA 1
ATOM 820 C C . LYS A 1 98 ? 8.711 35.160 -40.215 1.00 56.16 98 LYS A C 1
ATOM 822 O O . LYS A 1 98 ? 9.295 35.926 -39.453 1.00 56.16 98 LYS A O 1
ATOM 827 N N . ASP A 1 99 ? 8.623 35.315 -41.528 1.00 59.41 99 ASP A N 1
ATOM 828 C CA . ASP A 1 99 ? 8.893 36.585 -42.176 1.00 59.41 99 ASP A CA 1
ATOM 829 C C . ASP A 1 99 ? 7.938 37.650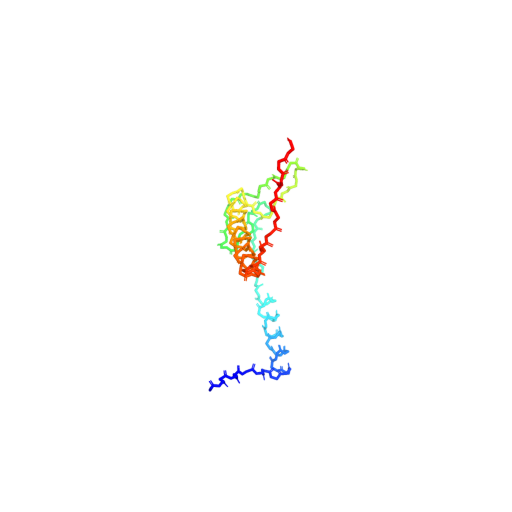 -41.628 1.00 59.41 99 ASP A C 1
ATOM 831 O O . ASP A 1 99 ? 6.739 37.435 -41.431 1.00 59.41 99 ASP A O 1
ATOM 835 N N . THR A 1 100 ? 8.567 38.769 -41.312 1.00 59.91 100 THR A N 1
ATOM 836 C CA . THR A 1 100 ? 8.042 40.071 -40.921 1.00 59.91 100 THR A CA 1
ATOM 837 C C . THR A 1 100 ? 7.124 40.657 -41.993 1.00 59.91 100 THR A C 1
ATOM 839 O O . THR A 1 100 ? 7.414 40.517 -43.181 1.00 59.91 100 THR A O 1
ATOM 842 N N . PHE A 1 101 ? 6.078 41.368 -41.566 1.00 63.09 101 PHE A N 1
ATOM 843 C CA . PHE A 1 101 ? 5.323 42.309 -42.395 1.00 63.09 101 PHE A CA 1
ATOM 844 C C . PHE A 1 101 ? 5.237 43.649 -41.669 1.00 63.09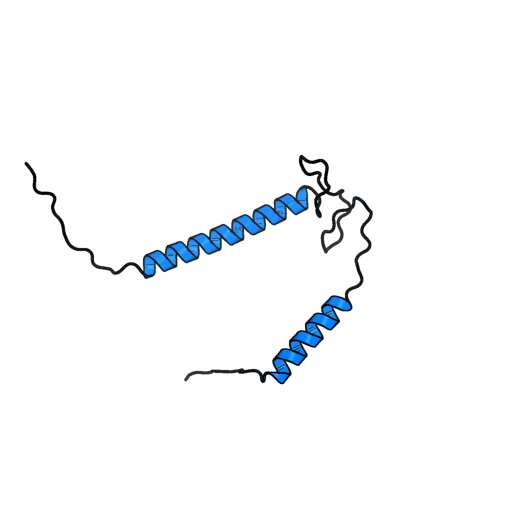 101 PHE A C 1
ATOM 846 O O . PHE A 1 101 ? 5.075 43.608 -40.425 1.00 63.09 101 PHE A O 1
#

Mean predicted aligned error: 11.97 Å

pLDDT: mean 84.0, std 15.37, range [42.34, 98.12]

Solvent-accessible surface area (backbone atoms only — not comparable to full-atom values): 6357 Å² total; per-residue (Å²): 137,82,84,83,78,77,88,71,52,68,69,57,55,50,51,51,50,50,53,50,50,53,58,60,67,68,51,74,79,79,91,60,58,100,55,36,13,69,46,92,87,67,42,94,48,54,33,28,68,42,98,84,70,48,69,45,67,31,19,61,67,59,47,53,52,50,52,48,54,49,50,55,50,51,51,51,54,52,50,52,53,51,50,51,52,58,71,67,51,76,93,75,83,82,85,77,85,80,80,85,132

Foldseek 3Di:
DDPPDDPDDPVVVVVVVVVVVVVVVPDDQDDAPPQFAPDPVGDRDGF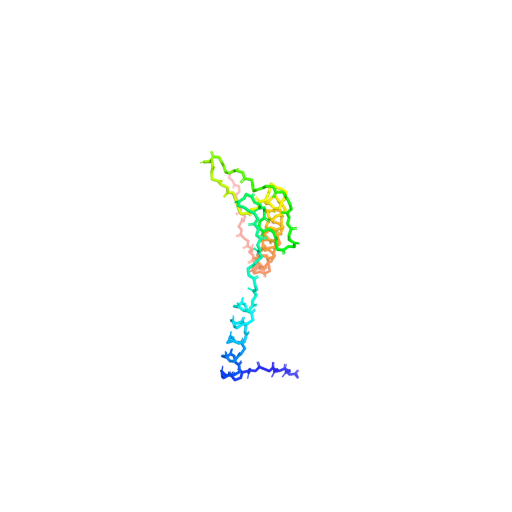DADPVRDGDNGHPVVVVVVVVVVVVVVVVVVVVVVVVVVVPDDPDDDDDDPDDD

=== Feature glossary ===
A reading guide for the features in this record.

Start from the sequence.

  · Sequence gives the chain of amino acids in standard one-letter code (A=alanine, C=cysteine, …, Y=tyrosine), read N→C. It is the only feature that is directly encoded by the gene; all structural features are derived from the folded form of this sequence.

Fold it, and you get atomic coordinates and the backbone conformation that goes with them.

  · The mmCIF table is the protein's shape written out atom by atom. For each backbone N, Cα, C, and carbonyl O, it records an (x, y, z) coordinate triple in Å plus the residue type, chain letter, and residue number.

  · Backbone dihedral angles. Every residue except chain termini has a φ (preceding-C → N → Cα → C) and a ψ (N → Cα → C → next-N). They are reported in degrees following the IUPAC sign convention. Secondary structure is essentially a statement about which (φ, ψ) basin each residue occupies.

  · DSSP 8-state secondary structure assigns each residue one of H (α-helix), G (3₁₀-helix), I (π-helix), E (extended β-strand), B (isolated β-bridge), T (hydrogen-bonded turn), S (bend), or '-' (coil). The assignment is computed from backbone hydrogen-bond geometry via the Kabsch–Sander algorithm.

  · P-SEA three-state annotation labels each residue as helix, strand, or coil based purely on the geometry of the Cα trace. It serves as a fallback when the full backbone (and thus DSSP) is unavailable.

Summarize the fold with a handful of shape descriptors and a per-residue structural alphabet.

  · Radius of gyration (Rg) is the root-mean-square distance of Cα atoms from their centroid — a single number for overall size and compactness. A globular domain of N residues has Rg ≈ 2.2·N^0.38 Å; an extended or disordered chain has a much larger Rg. The Cα contact count is the number of residue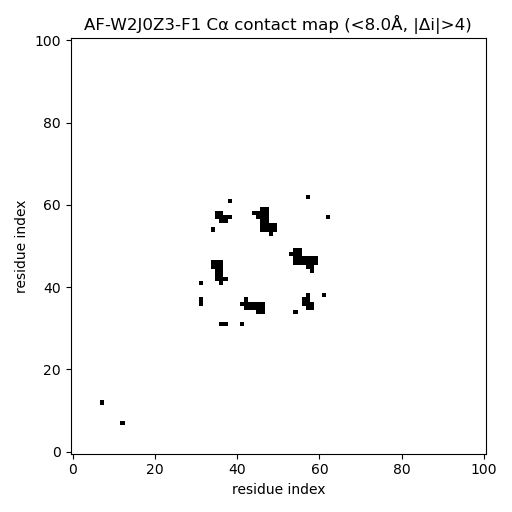 pairs whose Cα atoms are within 8 Å and are more than four positions apart in sequence — a standard proxy for tertiary packing density. The bounding box is the smallest axis-aligned box enclosing all Cα atoms.

  · Foldseek's 3Di representation compresses backbone geometry into a per-residue letter drawn from a learned twenty-state alphabet. It captures the tertiary interaction pattern around each residue — which residues are packed against it in space, regardless of where they are in sequence.

  · Accessible surface area quantifies burial. A residue with SASA near zero is packed into the hydrophobic core; one with SASA >100 Å² sits on the surface. Computed here via the Shrake–Rupley numerical algorithm with a 1.4 Å probe.

Ask how reliable the model is.

  · For AlphaFold models, the B-factor field carries pLDDT — the model's own estimate of local accuracy on a 0–100 scale. Regions with pLDDT<50 should be treated as essentially unmodeled; they often correspond to intrinsically disordered segments.

  · For experimental (PDB) structures, the B-factor (temperature factor) quantifies the positional spread of each atom in the crystal — a combination of thermal vibration and static disorder — in units of Å². High B-factors mark flexible loops or poorly resolved regions; low B-factors mark the rigid, well-ordered core.

  · PAE(i, j) answers: if I align the predicted and true structures on residue i, how far off (in Å) do I expect residue j to be? A block-diagonal PAE matrix with low values on the blocks and high values off-diagonal is the signature of a multi-domain protein with confidently predicted domains but uncertain inter-domain orientation.

Place it in context: what it resembles, what it is annotated as, and how it looks.

  · Structural nearest neighbors (via Foldseek easy-search vs the PDB). Reported per hit: target PDB id, E-value, and alignment TM-score. A TM-score above ~0.5 is the conventional threshold for 'same fold'.

  · Functional annotations link the protein to curated databases. InterPro entries identify conserved domains and families by matching the sequence against member-database signatures (Pfam, PROSITE, CDD, …). Gene Ontology (GO) terms describe molecular function, biological process, and cellular component in a controlled vocabulary. CATH places the structure in a hierarchical fold classification (Class/Architecture/Topology/Homologous-superfamily). The organism is the source species.

  · Plot images: a contact map (which residues are close in 3D, as an N×N binary image), a Ramachandran scatter (backbone torsion angles, revealing secondary-structure composition at a glance), and — for AlphaFold structures — a PAE heatmap (pairwise prediction confidence).

  · Structure images are PyMOL renders from six orthogonal camera directions. Cartoon representation draws helices as coils and strands as arrows; sticks shows the backbone as bonds; surface shows the solvent-excluded envelope. Rainbow coloring maps sequence position to hue (blue→red, N→C); chain coloring assigns a distinct color per polypeptide.